Protein AF-A0A1G7ST72-F1 (afdb_monomer)

Sequence (116 aa):
MDDIKKYEIEKYKKDFSEGGLMNKLAKYAKTAGRELVENVLVLWYAFPEASAADKAIIMGAIGYFISPLDVIPDLIPGLGYTDDFGVVAWAVARIRLNASDSAIEKAKRKADEFFS

pLDDT: mean 75.94, std 14.52, range [43.25, 95.31]

Secondary structure (DSSP, 8-state):
-HHHHHHHHHHHHHHTSHHHHHHHHHHHHHHH-HHHHHHHHHHHHHTTTS-HHHHHHHHHHHHHHH-HHHHSTTT-TT--SSSHHHHHHHHHHHHHHHS-HHHHHHHHHHHHHHH-

Foldseek 3Di:
DVVVVVVVVVVLVQCPDPVNLLVLCLVCVVVCDLVNQLLLQLLNLQLVVDDPVLVVLNSVLSVCVSCVPVVPPPPDDPDDDPCPVVSSVVSSVVSVVVGDPVSSVRSNVSSVVSVD

Radius of gyration: 14.62 Å; Cα contacts (8 Å, |Δi|>4): 74; chains: 1; bounding box: 32×40×37 Å

Nearest PDB structures (foldseek):
  8zld-assembly1_A  TM=3.211E-01  e=6.115E+00  Plasmodium falciparum

Mean predicted aligned error: 8.7 Å

Structure (mmCIF, N/CA/C/O backbone):
data_AF-A0A1G7ST72-F1
#
_entry.id 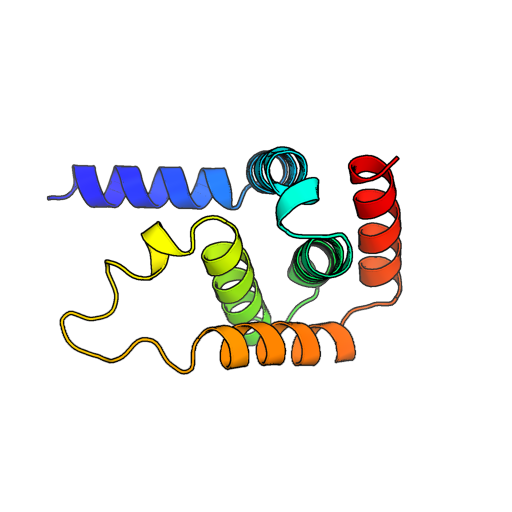  AF-A0A1G7ST72-F1
#
loop_
_atom_site.group_PDB
_atom_site.id
_atom_site.type_symbol
_atom_site.label_atom_id
_atom_site.label_alt_id
_atom_site.label_comp_id
_atom_site.label_asym_id
_atom_site.label_entity_id
_atom_site.label_seq_id
_atom_site.pdbx_PDB_ins_code
_atom_site.Cartn_x
_atom_site.Cartn_y
_atom_site.Cartn_z
_atom_site.occupancy
_atom_site.B_iso_or_equiv
_atom_site.auth_seq_id
_atom_site.auth_comp_id
_atom_site.auth_asym_id
_atom_site.auth_atom_id
_atom_site.pdbx_PDB_model_num
ATOM 1 N N . MET A 1 1 ? -5.959 28.594 -12.897 1.00 53.78 1 MET A N 1
ATOM 2 C CA . MET A 1 1 ? -5.801 27.252 -13.506 1.00 53.78 1 MET A CA 1
ATOM 3 C C . MET A 1 1 ? -4.545 26.558 -12.971 1.00 53.78 1 MET A C 1
ATOM 5 O O . MET A 1 1 ? -4.643 25.397 -12.602 1.00 53.78 1 MET A O 1
ATOM 9 N N . ASP A 1 2 ? -3.405 27.255 -12.852 1.00 62.62 2 ASP A N 1
ATOM 10 C CA . ASP A 1 2 ? -2.145 26.669 -12.347 1.00 62.62 2 ASP A CA 1
ATOM 11 C C . ASP A 1 2 ? -2.146 26.332 -10.845 1.00 62.62 2 ASP A C 1
ATOM 13 O O . ASP A 1 2 ? -1.551 25.336 -10.435 1.00 62.62 2 ASP A O 1
ATOM 17 N N . ASP A 1 3 ? -2.872 27.094 -10.022 1.00 63.56 3 ASP A N 1
ATOM 18 C CA . ASP A 1 3 ? -2.926 26.853 -8.571 1.00 63.56 3 ASP A CA 1
ATOM 19 C C . ASP A 1 3 ? -3.710 25.587 -8.190 1.00 63.56 3 ASP A C 1
ATOM 21 O O . ASP A 1 3 ? -3.362 24.918 -7.217 1.00 63.56 3 ASP A O 1
ATOM 25 N N . ILE A 1 4 ? -4.724 25.218 -8.985 1.00 61.50 4 ILE A N 1
ATOM 26 C CA . ILE A 1 4 ? -5.523 23.994 -8.787 1.00 61.50 4 ILE A CA 1
ATOM 27 C C . ILE A 1 4 ? -4.649 22.762 -9.049 1.00 61.50 4 ILE A C 1
ATOM 29 O O . ILE A 1 4 ? -4.524 21.903 -8.179 1.00 61.50 4 ILE A O 1
ATOM 33 N N . LYS A 1 5 ? -3.924 22.744 -10.178 1.00 57.66 5 LYS A N 1
ATOM 34 C CA . LYS A 1 5 ? -2.973 21.669 -10.504 1.00 57.66 5 LYS A CA 1
ATOM 35 C C . LYS A 1 5 ? -1.868 21.538 -9.457 1.00 57.66 5 LYS A C 1
ATOM 37 O O . LYS A 1 5 ? -1.460 20.433 -9.114 1.00 57.66 5 LYS A O 1
ATOM 42 N N . LYS A 1 6 ? -1.369 22.660 -8.929 1.00 66.06 6 LYS A N 1
ATOM 43 C CA . LYS A 1 6 ? -0.343 22.653 -7.879 1.00 66.06 6 LYS A CA 1
ATOM 44 C C . LYS A 1 6 ? -0.876 22.077 -6.566 1.00 66.06 6 LYS A C 1
ATOM 46 O O . LYS A 1 6 ? -0.184 21.280 -5.940 1.00 66.06 6 LYS A O 1
ATOM 51 N N . TYR A 1 7 ? -2.091 22.450 -6.165 1.00 67.00 7 TYR A N 1
ATOM 52 C CA . TYR A 1 7 ? -2.744 21.899 -4.977 1.00 67.00 7 TYR A CA 1
ATOM 53 C C . TYR A 1 7 ? -2.947 20.384 -5.091 1.00 67.00 7 TYR A C 1
ATOM 55 O O . TYR A 1 7 ? -2.612 19.652 -4.161 1.00 67.00 7 TYR A O 1
ATOM 63 N N . GLU A 1 8 ? -3.423 19.909 -6.243 1.00 57.81 8 GLU A N 1
ATOM 64 C CA . GLU A 1 8 ? -3.586 18.481 -6.520 1.00 57.81 8 GLU A CA 1
ATOM 65 C C . GLU A 1 8 ? -2.250 17.745 -6.456 1.00 57.81 8 GLU A C 1
ATOM 67 O O . GLU A 1 8 ? -2.143 16.768 -5.725 1.00 57.81 8 GLU A O 1
ATOM 72 N N . ILE A 1 9 ? -1.201 18.242 -7.119 1.00 64.62 9 ILE A N 1
ATOM 73 C CA . ILE A 1 9 ? 0.131 17.616 -7.095 1.00 64.62 9 ILE A CA 1
ATOM 74 C C . ILE A 1 9 ? 0.688 17.530 -5.668 1.00 64.62 9 ILE A C 1
ATOM 76 O O . ILE A 1 9 ? 1.225 16.494 -5.279 1.00 64.62 9 ILE A O 1
ATOM 80 N N . GLU A 1 10 ? 0.570 18.591 -4.872 1.00 70.31 10 GLU A N 1
ATOM 81 C CA . GLU A 1 10 ? 1.058 18.594 -3.488 1.00 70.31 10 GLU A CA 1
ATOM 82 C C . GLU A 1 10 ? 0.228 17.670 -2.582 1.00 70.31 10 GLU A C 1
ATOM 84 O O . GLU A 1 10 ? 0.790 16.954 -1.748 1.00 70.31 10 GLU A O 1
ATOM 89 N N . LYS A 1 11 ? -1.094 17.606 -2.785 1.00 63.84 11 LYS A N 1
ATOM 90 C CA . LYS A 1 11 ? -1.978 16.641 -2.115 1.00 63.84 11 LYS A CA 1
ATOM 91 C C . LYS A 1 11 ? -1.607 15.204 -2.494 1.00 63.84 11 LYS A C 1
ATOM 93 O O . LYS A 1 11 ? -1.413 14.385 -1.599 1.00 63.84 11 LYS A O 1
ATOM 98 N N . TYR A 1 12 ? -1.412 14.922 -3.782 1.00 61.16 12 TYR A N 1
ATOM 99 C CA . TYR A 1 12 ? -0.981 13.618 -4.287 1.00 61.16 12 TYR A CA 1
ATOM 100 C C . TYR A 1 12 ? 0.373 13.209 -3.704 1.00 61.16 12 TYR A C 1
ATOM 102 O O . TYR A 1 12 ? 0.495 12.105 -3.185 1.00 61.16 12 TYR A O 1
ATOM 110 N N . LYS A 1 13 ? 1.377 14.096 -3.700 1.00 66.44 13 LYS A N 1
ATOM 111 C CA . LYS A 1 13 ? 2.691 13.823 -3.087 1.00 66.44 13 LYS A CA 1
ATOM 112 C C . LYS A 1 13 ? 2.589 13.529 -1.593 1.00 66.44 13 LYS A C 1
ATOM 114 O O . LYS A 1 13 ? 3.262 12.631 -1.097 1.00 66.44 13 LYS A O 1
ATOM 119 N N . LYS A 1 14 ? 1.764 14.289 -0.868 1.00 64.94 14 LYS A N 1
ATOM 120 C CA . LYS A 1 14 ? 1.550 14.089 0.569 1.00 64.94 14 LYS A CA 1
ATOM 121 C C . LYS A 1 14 ? 0.865 12.754 0.844 1.00 64.94 14 LYS A C 1
ATOM 123 O O . LYS A 1 14 ? 1.277 12.041 1.756 1.00 64.94 14 LYS A O 1
ATOM 128 N N . ASP A 1 15 ? -0.147 12.412 0.059 1.00 62.69 15 ASP A N 1
ATOM 129 C CA . ASP A 1 15 ? -0.885 11.158 0.190 1.00 62.69 15 ASP A CA 1
ATOM 130 C C . ASP A 1 15 ? -0.028 9.940 -0.195 1.00 62.69 15 ASP A C 1
ATOM 132 O O . ASP A 1 15 ? -0.134 8.900 0.448 1.00 62.69 15 ASP A O 1
ATOM 136 N N . PHE A 1 16 ? 0.888 10.102 -1.155 1.00 66.12 16 PHE A N 1
ATOM 137 C CA . PHE A 1 16 ? 1.909 9.114 -1.529 1.00 66.12 16 PHE A CA 1
ATOM 138 C C . PHE A 1 16 ? 3.173 9.131 -0.661 1.00 66.12 16 PHE A C 1
ATOM 140 O O . PHE A 1 16 ? 4.132 8.419 -0.957 1.00 66.12 16 PHE A O 1
ATOM 147 N N . SER A 1 17 ? 3.205 9.919 0.416 1.00 79.62 17 SER A N 1
ATOM 148 C CA . SER A 1 17 ? 4.258 9.796 1.423 1.00 79.62 17 SER A CA 1
ATOM 149 C C . SER A 1 17 ? 3.979 8.599 2.330 1.00 79.62 17 SER A C 1
ATOM 151 O O . SER A 1 17 ? 2.821 8.259 2.578 1.00 79.62 17 SER A O 1
ATOM 153 N N . GLU A 1 18 ? 5.033 8.001 2.889 1.00 79.75 18 GLU A N 1
ATOM 154 C CA . GLU A 1 18 ? 4.890 6.896 3.843 1.00 79.75 18 GLU A CA 1
ATOM 155 C C . GLU A 1 18 ? 3.937 7.268 4.987 1.00 79.75 18 GLU A C 1
ATOM 157 O O . GLU A 1 18 ? 2.972 6.559 5.260 1.00 79.75 18 GLU A O 1
ATOM 162 N N . GLY A 1 19 ? 4.132 8.438 5.602 1.00 84.31 19 GLY A N 1
ATOM 163 C CA . GLY A 1 19 ? 3.268 8.908 6.685 1.00 84.31 19 GLY A CA 1
ATOM 164 C C . GLY A 1 19 ? 1.818 9.151 6.252 1.00 84.31 19 G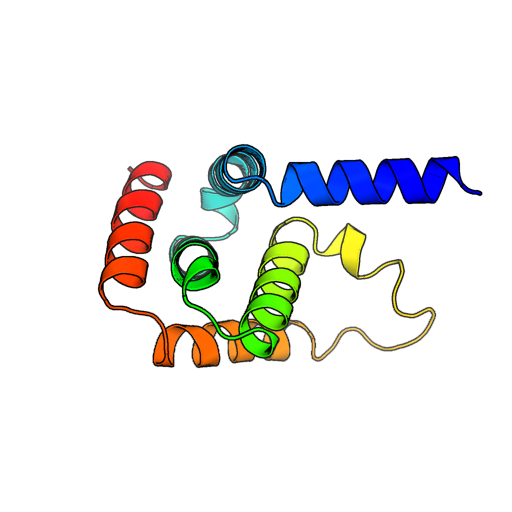LY A C 1
ATOM 165 O O . GLY A 1 19 ? 0.894 8.836 6.999 1.00 84.31 19 GLY A O 1
ATOM 166 N N . GLY A 1 20 ? 1.597 9.684 5.047 1.00 84.50 20 GLY A N 1
ATOM 167 C CA . GLY A 1 20 ? 0.258 9.929 4.502 1.00 84.50 20 GLY A CA 1
ATOM 168 C C . GLY A 1 20 ? -0.524 8.637 4.278 1.00 84.50 20 GLY A C 1
ATOM 169 O O . GLY A 1 20 ? -1.649 8.502 4.773 1.00 84.50 20 GLY A O 1
ATOM 170 N N . LEU A 1 21 ? 0.100 7.668 3.606 1.00 86.31 21 LEU A N 1
ATOM 171 C CA . LEU A 1 21 ? -0.487 6.355 3.361 1.00 86.31 21 LEU A CA 1
ATOM 172 C C . LEU A 1 21 ? -0.783 5.622 4.675 1.00 86.31 21 LEU A C 1
ATOM 174 O O . LEU A 1 21 ? -1.903 5.150 4.862 1.00 86.31 21 LEU A O 1
ATOM 178 N N . MET A 1 22 ? 0.174 5.570 5.609 1.00 90.19 22 MET A N 1
ATOM 179 C CA . MET A 1 22 ? -0.014 4.872 6.889 1.00 90.19 22 MET A CA 1
ATOM 180 C C . MET A 1 22 ? -1.137 5.499 7.721 1.00 90.19 22 MET A C 1
ATOM 182 O O . MET A 1 22 ? -1.943 4.773 8.297 1.00 90.19 22 MET A O 1
ATOM 186 N N . ASN A 1 23 ? -1.256 6.831 7.730 1.00 88.06 23 ASN A N 1
ATOM 187 C CA . ASN A 1 23 ? -2.354 7.519 8.412 1.00 88.06 23 ASN A CA 1
ATOM 188 C C . ASN A 1 23 ? -3.721 7.195 7.792 1.00 88.06 23 ASN A C 1
ATOM 190 O O . ASN A 1 23 ? -4.695 6.994 8.519 1.00 88.06 23 ASN A O 1
ATOM 194 N N . LYS A 1 24 ? -3.816 7.129 6.456 1.00 84.19 24 LYS A N 1
ATOM 195 C CA . LYS A 1 24 ? -5.063 6.747 5.775 1.00 84.19 24 LYS A CA 1
ATOM 196 C C . LYS A 1 24 ? -5.408 5.282 6.024 1.00 84.19 24 LYS A C 1
ATOM 198 O O . LYS A 1 24 ? -6.556 4.995 6.353 1.00 84.19 24 LYS A O 1
ATOM 203 N N . LEU A 1 25 ? -4.429 4.382 5.939 1.00 87.88 25 LEU A N 1
ATOM 204 C CA . LEU A 1 25 ? -4.620 2.972 6.269 1.00 87.88 25 LEU A CA 1
ATOM 205 C C . LEU A 1 25 ? -5.097 2.814 7.709 1.00 87.88 25 LEU A C 1
ATOM 207 O O . LEU A 1 25 ? -6.145 2.225 7.909 1.00 87.88 25 LEU A O 1
ATOM 211 N N . ALA A 1 26 ? -4.432 3.420 8.693 1.00 88.62 26 ALA A N 1
ATOM 212 C CA . ALA A 1 26 ? -4.862 3.360 10.090 1.00 88.62 26 ALA A CA 1
ATOM 213 C C . ALA A 1 26 ? -6.296 3.889 10.287 1.00 88.62 26 ALA A C 1
ATOM 215 O O . ALA A 1 26 ? -7.091 3.291 11.011 1.00 88.62 26 ALA A O 1
ATOM 216 N N . LYS A 1 27 ? -6.657 4.984 9.603 1.00 86.88 27 LYS A N 1
ATOM 217 C CA . LYS A 1 27 ? -7.996 5.583 9.686 1.00 86.88 27 LYS A CA 1
ATOM 218 C C . LYS A 1 27 ? -9.089 4.689 9.091 1.00 86.88 27 LYS A C 1
ATOM 220 O O . LYS A 1 27 ? -10.192 4.651 9.631 1.00 86.88 27 LYS A O 1
ATOM 225 N N . TYR A 1 28 ? -8.805 4.007 7.983 1.00 83.31 28 TYR A N 1
ATOM 226 C CA . TYR A 1 28 ? -9.799 3.234 7.232 1.00 83.31 28 TYR A CA 1
ATOM 227 C C . TYR A 1 28 ? -9.651 1.715 7.381 1.00 83.31 28 TYR A C 1
ATOM 229 O O . TYR A 1 28 ? -10.487 0.987 6.853 1.00 83.31 28 TYR A O 1
ATOM 237 N N . ALA 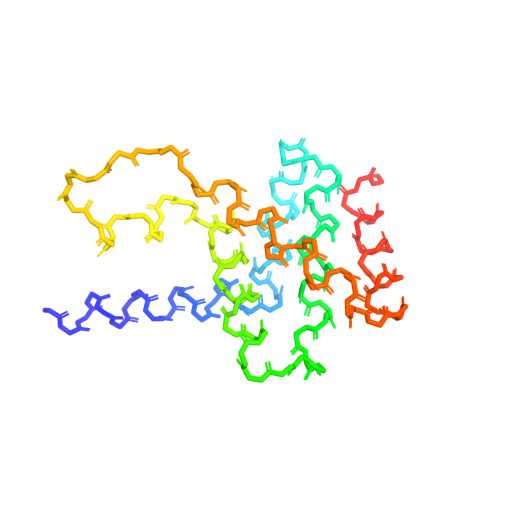A 1 29 ? -8.656 1.222 8.125 1.00 84.69 29 ALA A N 1
ATOM 238 C CA . ALA A 1 29 ? -8.306 -0.196 8.216 1.00 84.69 29 ALA A CA 1
ATOM 239 C C . ALA A 1 29 ? -9.497 -1.075 8.603 1.00 84.69 29 ALA A C 1
ATOM 241 O O . ALA A 1 29 ? -9.772 -2.074 7.941 1.00 84.69 29 ALA A O 1
ATOM 242 N N . LYS A 1 30 ? -10.260 -0.668 9.625 1.00 83.88 30 LYS A N 1
ATOM 243 C CA . LYS A 1 30 ? -11.438 -1.417 10.088 1.00 83.88 30 LYS A CA 1
ATOM 244 C C . LYS A 1 30 ? -12.526 -1.541 9.019 1.00 83.88 30 LYS A C 1
ATOM 246 O O . LYS A 1 30 ? -13.160 -2.584 8.933 1.00 83.88 30 LYS A O 1
ATOM 251 N N . THR A 1 31 ? -12.724 -0.502 8.209 1.00 81.94 31 THR A N 1
ATOM 252 C CA . THR A 1 31 ? -13.729 -0.486 7.135 1.00 81.94 31 THR A CA 1
ATOM 253 C C . THR A 1 31 ? -13.239 -1.222 5.889 1.00 81.94 31 THR A C 1
ATOM 255 O O . THR A 1 31 ? -14.008 -1.940 5.262 1.00 81.94 31 THR A O 1
ATOM 258 N N . ALA A 1 32 ? -11.964 -1.051 5.535 1.00 80.88 32 ALA A N 1
ATOM 259 C CA . ALA A 1 32 ? -11.331 -1.683 4.379 1.00 80.88 32 ALA A CA 1
ATOM 260 C C . ALA A 1 32 ? -11.130 -3.197 4.567 1.00 80.88 32 ALA A C 1
ATOM 262 O O . ALA A 1 32 ? -11.129 -3.947 3.595 1.00 80.88 32 ALA A O 1
ATOM 263 N N . GLY A 1 33 ? -10.966 -3.643 5.813 1.00 86.31 33 GLY A N 1
ATOM 264 C CA . GLY A 1 33 ? -10.674 -5.029 6.147 1.00 86.31 33 GLY A CA 1
ATOM 265 C C . GLY A 1 33 ? -9.188 -5.368 6.018 1.00 86.31 33 GLY A C 1
ATOM 266 O O . GLY A 1 33 ? -8.425 -4.740 5.279 1.00 86.31 33 GLY A O 1
ATOM 267 N N . ARG A 1 34 ? -8.772 -6.390 6.771 1.00 88.56 34 ARG A N 1
ATOM 268 C CA . ARG A 1 34 ? -7.363 -6.782 6.906 1.00 88.56 34 ARG A CA 1
ATOM 269 C C . ARG A 1 34 ? -6.714 -7.149 5.577 1.00 88.56 34 ARG A C 1
ATOM 271 O O . ARG A 1 34 ? -5.616 -6.686 5.293 1.00 88.56 34 ARG A O 1
ATOM 278 N N . GLU A 1 35 ? -7.400 -7.937 4.759 1.00 85.44 35 GLU A N 1
ATOM 279 C CA . GLU A 1 35 ? -6.865 -8.410 3.481 1.00 85.44 35 GLU A CA 1
ATOM 280 C C . GLU A 1 35 ? -6.520 -7.253 2.534 1.00 85.44 35 GLU A C 1
ATOM 282 O O . GLU A 1 35 ? -5.437 -7.225 1.950 1.00 85.44 35 GLU A O 1
ATOM 287 N N . LEU A 1 36 ? -7.410 -6.263 2.419 1.00 83.38 36 LEU A N 1
ATOM 288 C CA . LEU A 1 36 ? -7.193 -5.106 1.557 1.00 83.38 36 LEU A CA 1
ATOM 289 C C . LEU A 1 36 ? -6.057 -4.217 2.078 1.00 83.38 36 LEU A C 1
ATOM 291 O O . LEU A 1 36 ? -5.219 -3.770 1.298 1.00 83.38 36 LEU A O 1
ATOM 295 N N . VAL A 1 37 ? -5.987 -4.001 3.392 1.00 88.81 37 VAL A N 1
ATOM 296 C CA . VAL A 1 37 ? -4.882 -3.261 4.020 1.00 88.81 37 VAL A CA 1
ATOM 297 C C . VAL A 1 37 ? -3.543 -3.956 3.772 1.00 88.81 37 VAL A C 1
ATOM 299 O O . VAL A 1 37 ? -2.582 -3.306 3.365 1.00 88.81 37 VAL A O 1
ATOM 302 N N . GLU A 1 38 ? -3.480 -5.277 3.945 1.00 90.56 38 GLU A N 1
ATOM 303 C CA . GLU A 1 38 ? -2.282 -6.061 3.640 1.00 90.56 38 GLU A CA 1
ATOM 304 C C . GLU A 1 38 ? -1.898 -5.971 2.162 1.00 90.56 38 GLU A C 1
ATOM 306 O O . GLU A 1 38 ? -0.721 -5.807 1.857 1.00 90.56 38 GLU A O 1
ATOM 311 N N . ASN A 1 39 ? -2.863 -6.034 1.240 1.00 88.12 39 ASN A N 1
ATOM 312 C CA . ASN A 1 39 ? -2.611 -5.863 -0.193 1.00 88.12 39 ASN A CA 1
ATOM 313 C C . ASN A 1 39 ? -1.921 -4.533 -0.494 1.00 88.12 39 ASN A C 1
ATOM 315 O O . ASN A 1 39 ? -0.891 -4.508 -1.166 1.00 88.12 39 ASN A O 1
ATOM 319 N N . VAL A 1 40 ? -2.458 -3.436 0.039 1.00 89.25 40 VAL A N 1
ATOM 320 C CA . VAL A 1 40 ? -1.900 -2.091 -0.156 1.00 89.25 40 VAL A CA 1
ATOM 321 C C . VAL A 1 40 ? -0.498 -1.982 0.447 1.00 89.25 40 VAL A C 1
ATOM 323 O O . VAL A 1 40 ? 0.395 -1.405 -0.171 1.00 89.25 40 VAL A O 1
ATOM 326 N N . LEU A 1 41 ? -0.270 -2.585 1.616 1.00 92.31 41 LEU A N 1
ATOM 327 C CA . LEU A 1 41 ? 1.049 -2.626 2.248 1.00 92.31 41 LEU A CA 1
ATOM 328 C C . LEU A 1 41 ? 2.059 -3.460 1.446 1.00 92.31 41 LEU A C 1
ATOM 330 O O . LEU A 1 41 ? 3.211 -3.050 1.327 1.00 92.31 41 LEU A O 1
ATOM 334 N N . VAL A 1 42 ? 1.649 -4.589 0.856 1.00 92.31 42 VAL A N 1
ATOM 335 C CA . VAL A 1 42 ? 2.520 -5.377 -0.034 1.00 92.31 42 VAL A CA 1
ATOM 336 C C . VAL A 1 42 ? 2.938 -4.541 -1.238 1.00 92.31 42 VAL A C 1
ATOM 338 O O . VAL A 1 42 ? 4.126 -4.480 -1.545 1.00 92.31 42 VAL A O 1
ATOM 341 N N . LEU A 1 43 ? 1.988 -3.861 -1.887 1.00 89.94 43 LEU A N 1
ATOM 342 C CA . LEU A 1 43 ? 2.283 -2.966 -3.007 1.00 89.94 43 LEU A CA 1
ATOM 343 C C . LEU A 1 43 ? 3.280 -1.873 -2.600 1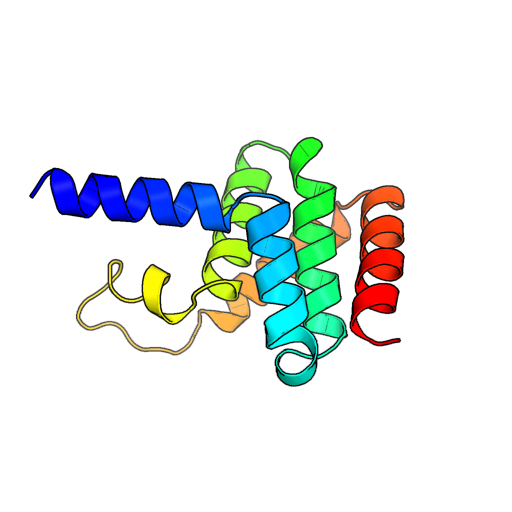.00 89.94 43 LEU A C 1
ATOM 345 O O . LEU A 1 43 ? 4.256 -1.631 -3.309 1.00 89.94 43 LEU A O 1
ATOM 349 N N . TRP A 1 44 ? 3.065 -1.252 -1.438 1.00 91.31 44 TRP A N 1
ATOM 350 C CA . TRP A 1 44 ? 3.944 -0.213 -0.906 1.00 91.31 44 TRP A CA 1
ATOM 351 C C . TRP A 1 44 ? 5.369 -0.720 -0.662 1.00 91.31 44 TRP A C 1
ATOM 353 O O . TRP A 1 44 ? 6.333 -0.096 -1.100 1.00 91.31 44 TRP A O 1
ATOM 363 N N . TYR A 1 45 ? 5.522 -1.871 -0.005 1.00 92.00 45 TYR A N 1
ATOM 364 C CA . TYR A 1 45 ? 6.844 -2.417 0.302 1.00 92.00 45 TYR A CA 1
ATOM 365 C C . TYR A 1 45 ? 7.549 -3.038 -0.908 1.00 92.00 45 TYR A C 1
ATOM 367 O O . TYR A 1 45 ? 8.777 -3.083 -0.912 1.00 92.00 45 TYR A O 1
ATOM 375 N N . ALA A 1 46 ? 6.811 -3.470 -1.933 1.00 90.38 46 ALA A N 1
ATOM 376 C CA . ALA A 1 46 ? 7.376 -3.930 -3.202 1.00 90.38 46 ALA A CA 1
ATOM 377 C C . ALA A 1 46 ? 7.805 -2.768 -4.119 1.00 90.38 46 ALA A C 1
ATOM 379 O O . ALA A 1 46 ? 8.659 -2.948 -4.987 1.00 90.38 46 ALA A O 1
ATOM 380 N N . PHE A 1 47 ? 7.249 -1.565 -3.923 1.00 89.25 47 PHE A N 1
ATOM 381 C CA . PHE A 1 47 ? 7.496 -0.399 -4.774 1.00 89.25 47 PHE A CA 1
ATOM 382 C C . PHE A 1 47 ? 8.981 -0.079 -5.023 1.00 89.25 47 PHE A C 1
ATOM 384 O O . PHE A 1 47 ? 9.312 0.191 -6.174 1.00 89.25 47 PHE A O 1
ATOM 391 N N . PRO A 1 48 ? 9.907 -0.110 -4.041 1.00 87.50 48 PRO A N 1
ATOM 392 C CA . PRO A 1 48 ? 11.306 0.259 -4.281 1.00 87.50 48 PRO A CA 1
ATOM 393 C C . PRO A 1 48 ? 12.008 -0.646 -5.305 1.00 87.50 48 PRO A C 1
ATOM 395 O O . PRO A 1 48 ? 12.730 -0.149 -6.176 1.00 87.50 48 PRO A O 1
ATOM 398 N N . GLU A 1 49 ? 11.739 -1.950 -5.223 1.00 85.25 49 GLU A N 1
ATOM 399 C CA . GLU A 1 49 ? 12.364 -3.016 -6.021 1.00 85.25 49 GLU A CA 1
ATOM 400 C C . GLU A 1 49 ? 11.631 -3.268 -7.350 1.00 85.25 49 GLU A C 1
ATOM 402 O O . GLU A 1 49 ? 12.160 -3.925 -8.244 1.00 85.25 49 GLU A O 1
ATOM 407 N N . ALA A 1 50 ? 10.426 -2.715 -7.509 1.00 84.62 50 ALA A N 1
ATOM 408 C CA . ALA A 1 50 ? 9.590 -2.894 -8.685 1.00 84.62 50 ALA A CA 1
ATOM 409 C C . ALA A 1 50 ? 10.170 -2.238 -9.956 1.00 84.62 50 ALA A C 1
ATOM 411 O O . ALA A 1 50 ? 10.844 -1.195 -9.918 1.00 84.62 50 ALA A O 1
ATOM 412 N N . SER A 1 51 ? 9.843 -2.831 -11.111 1.00 86.00 51 SER A N 1
ATOM 413 C CA . SER A 1 51 ? 10.151 -2.264 -12.428 1.00 86.00 51 SER A CA 1
ATOM 414 C C . SER A 1 51 ? 9.437 -0.921 -12.634 1.00 86.00 51 SER A C 1
ATOM 416 O O . SER A 1 51 ? 8.467 -0.607 -11.946 1.00 86.00 51 SER A O 1
ATOM 418 N N . ALA A 1 52 ? 9.875 -0.108 -13.600 1.00 81.56 52 ALA A N 1
ATOM 419 C CA . ALA A 1 52 ? 9.225 1.180 -13.873 1.00 81.56 52 ALA A CA 1
ATOM 420 C C . ALA A 1 52 ? 7.730 1.034 -14.231 1.00 81.56 52 ALA A C 1
ATOM 422 O O . ALA A 1 52 ? 6.909 1.837 -13.789 1.00 81.56 52 ALA A O 1
ATOM 423 N N . ALA A 1 53 ? 7.372 -0.016 -14.978 1.00 77.56 53 ALA A N 1
ATOM 424 C CA . ALA A 1 53 ? 5.983 -0.323 -15.312 1.00 77.56 53 ALA A CA 1
ATOM 425 C C . ALA A 1 53 ? 5.180 -0.734 -14.067 1.00 77.56 53 ALA A C 1
ATOM 427 O O . ALA A 1 53 ? 4.069 -0.256 -13.850 1.00 77.56 53 ALA A O 1
ATOM 428 N N . ASP A 1 54 ? 5.766 -1.570 -13.209 1.00 81.00 54 ASP A N 1
ATOM 429 C CA . ASP A 1 54 ? 5.115 -2.033 -11.983 1.00 81.00 54 ASP A CA 1
ATOM 430 C C . ASP A 1 54 ? 4.945 -0.907 -10.962 1.00 81.00 54 ASP A C 1
ATOM 432 O O . ASP A 1 54 ? 3.912 -0.831 -10.306 1.00 81.00 54 ASP A O 1
ATOM 436 N N . LYS A 1 55 ? 5.903 0.022 -10.878 1.00 83.12 55 LYS A N 1
ATOM 437 C CA . LYS A 1 55 ? 5.796 1.242 -10.064 1.00 83.12 55 LYS A CA 1
ATOM 438 C C . LYS A 1 55 ? 4.591 2.086 -10.467 1.00 83.12 55 LYS A C 1
ATOM 440 O O . LYS A 1 55 ? 3.850 2.528 -9.594 1.00 83.12 55 LYS A O 1
ATOM 445 N N . ALA A 1 56 ? 4.358 2.263 -11.768 1.00 80.94 56 ALA A N 1
ATOM 446 C CA . ALA A 1 56 ? 3.186 2.984 -12.260 1.00 80.94 56 ALA A CA 1
ATOM 447 C C . ALA A 1 56 ? 1.876 2.278 -11.866 1.00 80.94 56 ALA A C 1
ATOM 449 O O . ALA A 1 56 ? 0.941 2.926 -11.400 1.00 80.94 56 ALA A O 1
ATOM 450 N N . ILE A 1 57 ? 1.832 0.946 -11.975 1.00 81.06 57 ILE A N 1
ATOM 451 C CA . ILE A 1 57 ? 0.671 0.135 -11.578 1.00 81.06 57 ILE A CA 1
ATOM 452 C C . ILE A 1 57 ? 0.423 0.218 -10.065 1.00 81.06 57 ILE A C 1
ATOM 454 O O . ILE A 1 57 ? -0.709 0.434 -9.639 1.00 81.06 57 ILE A O 1
ATOM 458 N N . ILE A 1 58 ? 1.476 0.091 -9.253 1.00 84.69 58 ILE A N 1
ATOM 459 C CA . ILE A 1 58 ? 1.419 0.220 -7.791 1.00 84.69 58 ILE A CA 1
ATOM 460 C C . ILE A 1 58 ? 0.875 1.595 -7.401 1.00 84.69 58 ILE A C 1
ATOM 462 O O . ILE A 1 58 ? -0.026 1.682 -6.570 1.00 84.69 58 ILE A O 1
ATOM 466 N N . MET A 1 59 ? 1.379 2.666 -8.019 1.00 82.75 59 MET A N 1
ATOM 467 C CA . MET A 1 59 ? 0.875 4.015 -7.769 1.00 82.75 59 MET A CA 1
ATOM 468 C C . MET A 1 59 ? -0.590 4.160 -8.191 1.00 82.75 59 MET A C 1
ATOM 470 O O . MET A 1 59 ? -1.375 4.725 -7.441 1.00 82.75 59 MET A O 1
ATOM 474 N N . GLY A 1 60 ? -1.010 3.594 -9.322 1.00 79.38 60 GLY A N 1
ATOM 475 C CA . GLY A 1 60 ? -2.428 3.578 -9.698 1.00 79.38 60 GLY A CA 1
ATOM 476 C C . GLY A 1 60 ? -3.306 2.890 -8.645 1.00 79.38 60 GLY A C 1
ATOM 477 O O . GLY A 1 60 ? -4.289 3.463 -8.177 1.00 79.38 60 GLY A O 1
ATOM 478 N N . ALA A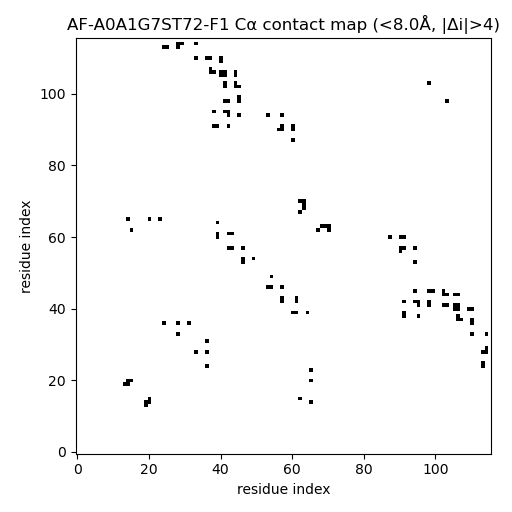 1 61 ? -2.908 1.692 -8.207 1.00 81.12 61 ALA A N 1
ATOM 479 C CA . ALA A 1 61 ? -3.658 0.895 -7.238 1.00 81.12 61 ALA A CA 1
ATOM 480 C C . ALA A 1 61 ? -3.719 1.542 -5.840 1.00 81.12 61 ALA A C 1
ATOM 482 O O . ALA A 1 61 ? -4.789 1.604 -5.234 1.00 81.12 61 ALA A O 1
ATOM 483 N N . ILE A 1 62 ? -2.596 2.068 -5.333 1.00 83.06 62 ILE A N 1
ATOM 484 C CA . ILE A 1 62 ? -2.554 2.785 -4.047 1.00 83.06 62 ILE A CA 1
ATOM 485 C C . ILE A 1 62 ? -3.356 4.089 -4.133 1.00 83.06 62 ILE A C 1
ATOM 487 O O . ILE A 1 62 ? -4.074 4.424 -3.194 1.00 83.06 62 ILE A O 1
ATOM 491 N N . GLY A 1 63 ? -3.275 4.811 -5.253 1.00 78.06 63 GLY A N 1
ATOM 492 C CA . GLY A 1 63 ? -3.996 6.067 -5.458 1.00 78.06 63 GLY A CA 1
ATOM 493 C C . GLY A 1 63 ? -5.507 5.857 -5.436 1.00 78.06 63 GLY A C 1
ATOM 494 O O . GLY A 1 63 ? -6.213 6.546 -4.698 1.00 78.06 63 GLY A O 1
ATOM 495 N N . TYR A 1 64 ? -5.984 4.837 -6.155 1.00 72.62 64 TYR A N 1
ATOM 496 C CA . TYR A 1 64 ? -7.389 4.431 -6.142 1.00 72.62 64 TYR A CA 1
ATOM 497 C C . TYR A 1 64 ? -7.859 4.012 -4.742 1.00 72.62 64 TYR A C 1
ATOM 499 O O . TYR A 1 64 ? -8.968 4.342 -4.337 1.00 72.62 64 TYR A O 1
ATOM 507 N N . PHE A 1 65 ? -7.013 3.333 -3.961 1.00 74.69 65 PHE A N 1
ATOM 508 C CA . PHE A 1 65 ? -7.335 2.979 -2.576 1.00 74.69 65 PHE A CA 1
ATOM 509 C C . PHE A 1 65 ? -7.446 4.209 -1.656 1.00 74.69 65 PHE A C 1
ATOM 511 O O . PHE A 1 65 ? -8.365 4.321 -0.847 1.00 74.69 65 PHE A O 1
ATOM 518 N N . ILE A 1 66 ? -6.490 5.131 -1.768 1.00 70.88 66 ILE A N 1
ATOM 519 C CA . ILE A 1 66 ? -6.364 6.332 -0.936 1.00 70.88 66 ILE A CA 1
ATOM 520 C C . ILE A 1 66 ? -7.514 7.314 -1.166 1.00 70.88 66 ILE A C 1
ATOM 522 O O . ILE A 1 66 ? -7.940 7.998 -0.228 1.00 70.88 66 ILE A O 1
ATOM 526 N N . SER A 1 67 ? -7.954 7.443 -2.415 1.00 67.62 67 SER A N 1
ATOM 527 C CA . SER A 1 67 ? -9.056 8.312 -2.788 1.00 67.62 67 SER A CA 1
ATOM 528 C C . SER A 1 67 ? -9.728 7.805 -4.064 1.00 67.62 67 SER A C 1
ATOM 530 O O . SER A 1 67 ? -9.457 8.318 -5.154 1.00 67.62 67 SER A O 1
ATOM 532 N N . PRO A 1 68 ? -10.639 6.822 -3.949 1.00 56.78 68 PRO A N 1
ATOM 533 C CA . PRO A 1 68 ? -11.370 6.328 -5.112 1.00 56.78 68 PRO A CA 1
ATOM 534 C C . PRO A 1 68 ? -12.155 7.469 -5.773 1.00 56.78 68 PRO A C 1
ATOM 536 O O . PRO A 1 68 ? -12.280 7.515 -6.987 1.00 56.78 68 PRO A O 1
ATOM 539 N N . LEU A 1 69 ? -12.596 8.458 -4.987 1.00 51.25 69 LEU A N 1
ATOM 540 C CA . LEU A 1 69 ? -13.312 9.635 -5.470 1.00 51.25 69 LEU A CA 1
ATOM 541 C C . LEU A 1 69 ? -12.433 10.784 -5.987 1.00 51.25 69 LEU A C 1
ATOM 543 O O . LEU A 1 69 ? -13.028 11.672 -6.566 1.00 51.25 69 LEU A O 1
ATOM 547 N N . ASP A 1 70 ? -11.106 10.837 -5.793 1.00 52.75 70 ASP A N 1
ATOM 548 C CA . ASP A 1 70 ? -10.252 11.893 -6.399 1.00 52.75 70 ASP A CA 1
ATOM 549 C C . ASP A 1 70 ? -9.563 11.420 -7.697 1.00 52.75 70 ASP A C 1
ATOM 551 O O . ASP A 1 70 ? -9.128 12.249 -8.487 1.00 52.75 70 ASP A O 1
ATOM 555 N N . VAL A 1 71 ? -9.455 10.105 -7.940 1.00 48.25 71 VAL A N 1
ATOM 556 C CA . VAL A 1 71 ? -8.859 9.550 -9.179 1.00 48.25 71 VAL A CA 1
ATOM 557 C C . VAL A 1 71 ? -9.907 9.390 -10.290 1.00 48.25 71 VAL A C 1
ATOM 559 O O . VAL A 1 71 ? -9.601 9.545 -11.468 1.00 48.25 71 VAL A O 1
ATOM 562 N N . ILE A 1 72 ? -11.161 9.115 -9.919 1.00 45.97 72 ILE A N 1
ATOM 563 C CA . ILE A 1 72 ? -12.300 8.968 -10.840 1.00 45.97 72 ILE A CA 1
ATOM 564 C C . ILE A 1 72 ? -12.773 10.293 -11.499 1.00 45.97 72 ILE A C 1
ATOM 566 O O . ILE A 1 72 ? -13.117 10.246 -12.681 1.00 45.97 72 ILE A O 1
ATOM 570 N N . PRO A 1 73 ? -12.811 11.471 -10.832 1.00 46.34 73 PRO A N 1
ATOM 571 C CA . PRO A 1 73 ? -13.425 12.682 -11.392 1.00 46.34 73 PRO A CA 1
ATOM 572 C C . PRO A 1 73 ? -12.700 13.249 -12.609 1.00 46.34 73 PRO A C 1
ATOM 574 O O . PRO A 1 73 ? -13.348 13.839 -13.470 1.00 46.34 73 PRO A O 1
ATOM 577 N N . ASP A 1 74 ? -11.381 13.057 -12.688 1.00 52.38 74 ASP A N 1
ATOM 578 C CA . ASP A 1 74 ? -10.560 13.629 -13.757 1.00 52.38 74 ASP A CA 1
ATOM 579 C C . ASP A 1 74 ? -10.509 12.759 -15.015 1.00 52.38 74 ASP A C 1
ATOM 581 O O . ASP A 1 74 ? -10.081 13.237 -16.068 1.00 52.38 74 ASP A O 1
ATOM 585 N N . LEU A 1 75 ? -10.929 11.488 -14.940 1.00 50.53 75 LEU A N 1
ATOM 586 C CA . LEU A 1 75 ? -10.694 10.555 -16.038 1.00 50.53 75 LEU A CA 1
ATOM 587 C C . LEU A 1 75 ? -11.816 10.514 -17.078 1.00 50.53 75 LEU A C 1
ATOM 589 O O . LEU A 1 75 ? -11.466 10.502 -18.256 1.00 50.53 75 LEU A O 1
ATOM 593 N N . ILE A 1 76 ? -13.123 10.504 -16.752 1.00 47.72 76 ILE A N 1
ATOM 594 C CA . ILE A 1 76 ? -14.144 10.386 -17.821 1.00 47.72 76 ILE A CA 1
ATOM 595 C C . ILE A 1 76 ? -15.539 10.950 -17.464 1.00 47.72 76 ILE A C 1
ATOM 597 O O . ILE A 1 76 ? -16.262 10.353 -16.665 1.00 47.72 76 ILE A O 1
ATOM 601 N N . PRO A 1 77 ? -16.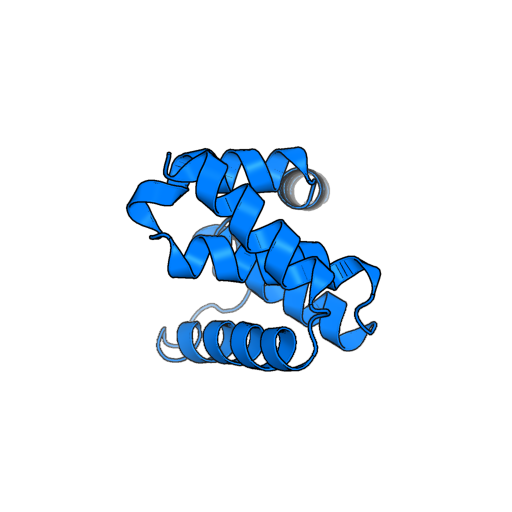030 12.000 -18.155 1.00 43.94 77 PRO A N 1
ATOM 602 C CA . PRO A 1 77 ? -17.461 12.273 -18.248 1.00 43.94 77 PRO A CA 1
ATOM 603 C C . PRO A 1 77 ? -18.125 11.239 -19.179 1.00 43.94 77 PRO A C 1
ATOM 605 O O . PRO A 1 77 ? -17.919 11.274 -20.391 1.00 43.94 77 PRO A O 1
ATOM 608 N N . GLY A 1 78 ? -18.939 10.328 -18.634 1.00 60.25 78 GLY A N 1
ATOM 609 C CA . GLY A 1 78 ? -19.887 9.519 -19.421 1.00 60.25 78 GLY A CA 1
ATOM 610 C C . GLY A 1 78 ? -19.559 8.039 -19.684 1.00 60.25 78 GLY A C 1
ATOM 611 O O . GLY A 1 78 ? -20.266 7.436 -20.488 1.00 60.25 78 GLY A O 1
ATOM 612 N N . LEU A 1 79 ? -18.570 7.420 -19.024 1.00 51.34 79 LEU A N 1
ATOM 613 C CA . LEU A 1 79 ? -18.364 5.960 -19.094 1.00 51.34 79 LEU A CA 1
ATOM 614 C C . LEU A 1 79 ? -18.743 5.246 -17.787 1.00 51.34 79 LEU A C 1
ATOM 616 O O . LEU A 1 79 ? -18.528 5.760 -16.695 1.00 51.34 79 LEU A O 1
ATOM 620 N N . GLY A 1 80 ? -19.338 4.059 -17.939 1.00 45.72 80 GLY A N 1
ATOM 621 C CA . GLY A 1 80 ? -19.958 3.255 -16.887 1.00 45.72 80 GLY A CA 1
ATOM 622 C C . GLY A 1 80 ? -18.990 2.581 -15.905 1.00 45.72 80 GLY A C 1
ATOM 623 O O . GLY A 1 80 ? -17.929 2.088 -16.268 1.00 45.72 80 GLY A O 1
ATOM 624 N N . TYR A 1 81 ? -19.450 2.525 -14.658 1.00 51.59 81 TYR A N 1
ATOM 625 C CA . TYR A 1 81 ? -18.778 2.183 -13.399 1.00 51.59 81 TYR A CA 1
ATOM 626 C C . TYR A 1 81 ? -18.398 0.699 -13.160 1.00 51.59 81 TYR A C 1
ATOM 628 O O . TYR A 1 81 ? -18.353 0.269 -12.009 1.00 51.59 81 TYR A O 1
ATOM 636 N N . THR A 1 82 ? -18.170 -0.132 -14.183 1.00 43.25 82 THR A N 1
ATOM 637 C CA . THR A 1 82 ? -18.258 -1.604 -13.998 1.00 43.25 82 THR A CA 1
ATOM 638 C C . THR A 1 82 ? -16.988 -2.459 -14.118 1.00 43.25 82 THR A C 1
ATOM 640 O O . THR A 1 82 ? -17.138 -3.670 -14.003 1.00 43.25 82 THR A O 1
ATOM 643 N N . ASP A 1 83 ? -15.764 -1.922 -14.241 1.00 54.88 83 ASP A N 1
ATOM 644 C CA . ASP A 1 83 ? -14.555 -2.791 -14.305 1.00 54.88 83 ASP A CA 1
ATOM 645 C C . ASP A 1 83 ? -13.340 -2.382 -13.427 1.00 54.88 83 ASP A C 1
ATOM 647 O O . ASP A 1 83 ? -12.317 -3.066 -13.409 1.00 54.88 83 ASP A O 1
ATOM 651 N N . ASP A 1 84 ? -13.423 -1.317 -12.617 1.00 57.62 84 ASP A N 1
ATOM 652 C CA . ASP A 1 84 ? -12.241 -0.759 -11.920 1.00 57.62 84 ASP A CA 1
ATOM 653 C C . ASP A 1 84 ? -11.724 -1.607 -10.741 1.00 57.62 84 ASP A C 1
ATOM 655 O O . ASP A 1 84 ? -10.516 -1.696 -10.496 1.00 57.62 84 ASP A O 1
ATOM 659 N N . PHE A 1 85 ? -12.615 -2.301 -10.024 1.00 54.56 85 PHE A N 1
ATOM 660 C CA . PHE A 1 85 ? -12.201 -3.221 -8.956 1.00 54.56 85 PHE A CA 1
ATOM 661 C C . PHE A 1 85 ? -11.441 -4.434 -9.501 1.00 54.56 85 PHE A C 1
ATOM 663 O O . PHE A 1 85 ? -10.517 -4.913 -8.843 1.00 54.56 85 PHE A O 1
ATOM 670 N N . GLY A 1 86 ? -11.792 -4.903 -10.703 1.00 62.06 86 GLY A N 1
ATOM 671 C CA . GLY A 1 86 ? -11.096 -5.996 -11.378 1.00 62.06 86 GLY A CA 1
ATOM 672 C C . GLY A 1 86 ? -9.659 -5.618 -11.729 1.00 62.06 86 GLY A C 1
ATOM 673 O O . GLY A 1 86 ? -8.741 -6.397 -11.479 1.00 62.06 86 GLY A O 1
ATOM 674 N N . VAL A 1 87 ? -9.443 -4.392 -12.211 1.00 64.50 87 VAL A N 1
ATOM 675 C CA . VAL A 1 87 ? -8.111 -3.865 -12.546 1.00 64.50 87 VAL A CA 1
ATOM 676 C C . VAL A 1 87 ? -7.228 -3.725 -11.306 1.00 64.50 87 VAL A C 1
ATOM 678 O O . VAL A 1 87 ? -6.072 -4.151 -11.327 1.00 64.50 87 VAL A O 1
ATOM 681 N N . VAL A 1 88 ? -7.760 -3.188 -10.203 1.00 66.31 88 VAL A N 1
ATOM 682 C CA . VAL A 1 88 ? -7.012 -3.077 -8.937 1.00 66.31 88 VAL A CA 1
ATOM 683 C C . VAL A 1 88 ? -6.722 -4.457 -8.346 1.00 66.31 88 VAL A C 1
ATOM 685 O O . VAL A 1 88 ? -5.595 -4.713 -7.919 1.00 66.31 88 VAL A O 1
ATOM 688 N N . ALA A 1 89 ? -7.693 -5.374 -8.365 1.00 69.25 89 ALA A N 1
ATOM 689 C CA 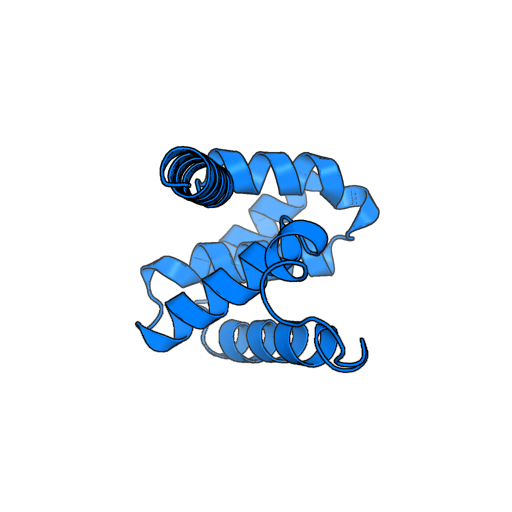. ALA A 1 89 ? -7.499 -6.747 -7.905 1.00 69.25 89 ALA A CA 1
ATOM 690 C C . ALA A 1 89 ? -6.449 -7.488 -8.749 1.00 69.25 89 ALA A C 1
ATOM 692 O O . ALA A 1 89 ? -5.570 -8.155 -8.201 1.00 69.25 89 ALA A O 1
ATOM 693 N N . TRP A 1 90 ? -6.483 -7.322 -10.073 1.00 77.19 90 TRP A N 1
ATOM 694 C CA . TRP A 1 90 ? -5.483 -7.871 -10.986 1.00 77.19 90 TRP A CA 1
ATOM 695 C C . TRP A 1 90 ? -4.095 -7.271 -10.744 1.00 77.19 90 TRP A C 1
ATOM 697 O O . TRP A 1 90 ? -3.113 -8.011 -10.687 1.00 77.19 90 TRP A O 1
ATOM 707 N N . ALA A 1 91 ? -4.000 -5.955 -10.540 1.00 72.44 91 ALA A N 1
ATOM 708 C CA . ALA A 1 91 ? -2.750 -5.275 -10.215 1.00 72.44 91 ALA A CA 1
ATOM 709 C C . ALA A 1 91 ? -2.150 -5.809 -8.908 1.00 72.44 91 ALA A C 1
ATOM 711 O O . ALA A 1 91 ? -0.978 -6.182 -8.869 1.00 72.44 91 ALA A O 1
ATOM 712 N N . VAL A 1 92 ? -2.966 -5.923 -7.858 1.00 73.94 92 VAL A N 1
ATOM 713 C CA . VAL A 1 92 ? -2.567 -6.522 -6.579 1.00 73.94 92 VAL A CA 1
ATOM 714 C C . VAL A 1 92 ? -2.084 -7.955 -6.769 1.00 73.94 92 VAL A C 1
ATOM 716 O O . VAL A 1 92 ? -1.010 -8.294 -6.277 1.00 73.94 92 VAL A O 1
ATOM 719 N N . ALA A 1 93 ? -2.830 -8.785 -7.500 1.00 79.62 93 ALA A N 1
ATOM 720 C CA . ALA A 1 93 ? -2.463 -10.176 -7.747 1.00 79.62 93 ALA A CA 1
ATOM 721 C C . ALA A 1 93 ? -1.136 -10.285 -8.514 1.00 79.62 93 ALA A C 1
ATOM 723 O O . ALA A 1 93 ? -0.237 -11.015 -8.100 1.00 79.62 93 ALA A O 1
ATOM 724 N N . ARG A 1 94 ? -0.977 -9.507 -9.590 1.00 78.69 94 ARG A N 1
ATOM 725 C CA . ARG A 1 94 ? 0.239 -9.474 -10.411 1.00 78.69 94 ARG A CA 1
ATOM 726 C C . ARG A 1 94 ? 1.462 -9.046 -9.606 1.00 78.69 94 ARG A C 1
ATOM 728 O O . ARG A 1 94 ? 2.522 -9.645 -9.760 1.00 78.69 94 ARG A O 1
ATOM 735 N N . ILE A 1 95 ? 1.330 -8.030 -8.754 1.00 76.88 95 ILE A N 1
ATOM 736 C CA . ILE A 1 95 ? 2.448 -7.569 -7.926 1.00 76.88 95 ILE A CA 1
ATOM 737 C C . ILE A 1 95 ? 2.722 -8.543 -6.783 1.00 76.88 95 ILE A C 1
ATOM 739 O O . ILE A 1 95 ? 3.883 -8.821 -6.527 1.00 76.88 95 ILE A O 1
ATOM 743 N N . ARG A 1 96 ? 1.703 -9.137 -6.147 1.00 75.75 96 ARG A N 1
ATOM 744 C CA . ARG A 1 96 ? 1.899 -10.171 -5.115 1.00 75.75 96 ARG A CA 1
ATOM 745 C C . ARG A 1 96 ? 2.684 -11.378 -5.624 1.00 75.75 96 ARG A C 1
ATOM 747 O O . ARG A 1 96 ? 3.492 -11.904 -4.872 1.00 75.75 96 ARG A O 1
ATOM 754 N N . LEU A 1 97 ? 2.486 -11.784 -6.879 1.00 74.88 97 LEU A N 1
ATOM 755 C CA . LEU A 1 97 ? 3.249 -12.879 -7.496 1.00 74.88 97 LEU A CA 1
ATOM 756 C C . LEU A 1 97 ? 4.741 -12.559 -7.666 1.00 74.88 97 LEU A C 1
ATOM 758 O O . LEU A 1 97 ? 5.557 -13.473 -7.681 1.00 74.88 97 LEU A O 1
ATOM 762 N N . ASN A 1 98 ? 5.084 -11.276 -7.791 1.00 77.12 98 ASN A N 1
ATOM 763 C CA . ASN A 1 98 ? 6.452 -10.805 -8.015 1.00 77.12 98 ASN A CA 1
ATOM 764 C C . ASN A 1 98 ? 7.048 -10.093 -6.788 1.00 77.12 98 ASN A C 1
ATOM 766 O O . ASN A 1 98 ? 8.177 -9.607 -6.851 1.00 77.12 98 ASN A O 1
ATOM 770 N N . ALA A 1 99 ? 6.293 -9.976 -5.695 1.00 82.69 99 ALA A N 1
ATOM 771 C CA . ALA A 1 99 ? 6.735 -9.313 -4.481 1.00 82.69 99 ALA A CA 1
ATOM 772 C C . ALA A 1 99 ? 7.732 -10.208 -3.743 1.00 82.69 99 ALA A C 1
ATOM 774 O O . ALA A 1 99 ? 7.530 -11.415 -3.625 1.00 82.69 99 ALA A O 1
ATOM 775 N N . SER A 1 100 ? 8.796 -9.607 -3.213 1.00 85.88 100 SER A N 1
ATOM 776 C CA . SER A 1 100 ? 9.754 -10.332 -2.385 1.00 85.88 100 SER A CA 1
ATOM 777 C C . SER A 1 100 ? 9.102 -10.799 -1.078 1.00 85.88 100 SER A C 1
ATOM 779 O O . SER A 1 100 ? 8.241 -10.114 -0.516 1.00 85.88 100 SER A O 1
ATOM 781 N N . ASP A 1 101 ? 9.557 -11.936 -0.543 1.00 88.69 101 ASP A N 1
ATOM 782 C CA . ASP A 1 101 ? 9.092 -12.448 0.757 1.00 88.69 101 ASP A CA 1
ATOM 783 C C . ASP A 1 101 ? 9.235 -11.388 1.861 1.00 88.69 101 ASP A C 1
ATOM 785 O O . ASP A 1 101 ? 8.364 -11.241 2.720 1.00 88.69 101 ASP A O 1
ATOM 789 N N . SER A 1 102 ? 10.287 -10.562 1.776 1.00 90.62 102 SER A N 1
ATOM 790 C CA . SER A 1 102 ? 10.506 -9.430 2.679 1.00 90.62 102 SER A CA 1
ATOM 791 C C . SER A 1 102 ? 9.382 -8.390 2.617 1.00 90.62 102 SER A C 1
ATOM 793 O O . SER A 1 102 ? 8.962 -7.883 3.660 1.00 90.62 102 SER A O 1
ATOM 795 N N . ALA A 1 103 ? 8.878 -8.057 1.424 1.00 90.38 103 ALA A N 1
ATOM 796 C CA . ALA A 1 103 ? 7.767 -7.119 1.272 1.00 90.38 103 ALA A CA 1
ATOM 797 C C . ALA A 1 103 ? 6.475 -7.685 1.879 1.00 90.38 103 ALA A C 1
ATOM 799 O O . ALA A 1 103 ? 5.750 -6.966 2.571 1.00 90.38 103 ALA A O 1
ATOM 800 N N . ILE A 1 104 ? 6.222 -8.982 1.685 1.00 90.81 104 ILE A N 1
ATOM 801 C CA . ILE A 1 104 ? 5.059 -9.681 2.246 1.00 90.81 104 ILE A CA 1
ATOM 802 C C . ILE A 1 104 ? 5.127 -9.720 3.776 1.00 90.81 104 ILE A C 1
ATOM 804 O O . ILE A 1 104 ? 4.136 -9.433 4.447 1.00 90.81 104 ILE A O 1
ATOM 808 N N . GLU A 1 105 ? 6.287 -10.036 4.348 1.00 93.94 105 GLU A N 1
ATOM 809 C CA . GLU A 1 105 ? 6.471 -10.095 5.799 1.00 93.94 105 GLU A CA 1
ATOM 810 C C . GLU A 1 105 ? 6.323 -8.714 6.454 1.00 93.94 105 GLU A C 1
ATOM 812 O O . GLU A 1 105 ? 5.603 -8.567 7.446 1.00 93.94 105 GLU A O 1
ATOM 817 N N . LYS A 1 106 ? 6.934 -7.676 5.864 1.00 94.38 106 LYS A N 1
ATOM 818 C CA . LYS A 1 106 ? 6.765 -6.284 6.316 1.00 94.38 106 LYS A CA 1
ATOM 819 C C . LYS A 1 106 ? 5.298 -5.861 6.276 1.00 94.38 106 LYS A C 1
ATOM 821 O O . LYS A 1 106 ? 4.831 -5.232 7.226 1.00 94.38 106 LYS A O 1
ATOM 826 N N . ALA A 1 107 ? 4.575 -6.233 5.219 1.00 93.69 107 ALA A N 1
ATOM 827 C CA . ALA A 1 107 ? 3.155 -5.933 5.080 1.00 93.69 107 ALA A CA 1
ATOM 828 C C . ALA A 1 107 ? 2.314 -6.594 6.174 1.00 93.69 107 ALA A C 1
ATOM 830 O O . ALA A 1 107 ? 1.514 -5.911 6.807 1.00 93.69 107 ALA A O 1
ATOM 831 N N . LYS A 1 108 ? 2.533 -7.886 6.443 1.00 93.94 108 LYS A N 1
ATOM 832 C CA . LYS A 1 108 ? 1.829 -8.618 7.507 1.00 93.94 108 LYS A CA 1
ATOM 833 C C . LYS A 1 108 ? 2.065 -7.992 8.875 1.00 93.94 108 LYS A C 1
ATOM 835 O O . LYS A 1 108 ? 1.104 -7.649 9.551 1.00 93.94 108 LYS A O 1
ATOM 840 N N . ARG A 1 109 ? 3.331 -7.748 9.237 1.00 95.31 109 ARG A N 1
ATOM 841 C CA . ARG A 1 109 ? 3.682 -7.126 10.522 1.00 95.31 109 ARG A CA 1
ATOM 842 C C . ARG A 1 109 ? 3.035 -5.753 10.680 1.00 95.31 109 ARG A C 1
ATOM 844 O O . ARG A 1 109 ? 2.506 -5.440 11.740 1.00 95.31 109 ARG A O 1
ATOM 851 N N . LYS A 1 110 ? 3.055 -4.936 9.622 1.00 94.25 110 LYS A N 1
ATOM 852 C CA . LYS A 1 110 ? 2.451 -3.604 9.672 1.00 94.25 110 LYS A CA 1
ATOM 853 C C . LYS A 1 110 ? 0.924 -3.659 9.735 1.00 94.25 110 LYS A C 1
ATOM 855 O O . LYS A 1 110 ? 0.318 -2.831 10.403 1.00 94.25 110 LYS A O 1
ATOM 860 N N . ALA A 1 111 ? 0.303 -4.630 9.069 1.00 93.56 111 ALA A N 1
ATOM 861 C CA . ALA A 1 111 ? -1.128 -4.862 9.193 1.00 93.56 111 ALA A CA 1
ATOM 862 C C . ALA A 1 111 ? -1.496 -5.317 10.608 1.00 93.56 111 ALA A C 1
ATOM 864 O O . ALA A 1 111 ? -2.460 -4.798 11.157 1.00 93.56 111 ALA A O 1
ATOM 865 N N . ASP A 1 112 ? -0.714 -6.204 11.231 1.00 94.38 112 ASP A N 1
ATOM 866 C CA . ASP A 1 112 ? -0.953 -6.619 12.615 1.00 94.38 112 ASP A CA 1
ATOM 867 C C . ASP A 1 112 ? -1.015 -5.404 13.552 1.00 94.38 112 ASP A C 1
ATOM 869 O O . ASP A 1 112 ? -1.940 -5.328 14.350 1.00 94.38 112 ASP A O 1
ATOM 873 N N . GLU A 1 113 ? -0.148 -4.395 13.388 1.00 93.06 113 GLU A N 1
ATOM 874 C CA . GLU A 1 113 ? -0.205 -3.132 14.156 1.00 93.06 113 GLU A CA 1
ATOM 875 C C . GLU A 1 113 ? -1.524 -2.348 13.983 1.00 93.06 113 GLU A C 1
ATOM 877 O O . GLU A 1 113 ? -1.920 -1.605 14.877 1.00 93.06 113 GLU A O 1
ATOM 882 N N . PHE A 1 114 ? -2.209 -2.470 12.842 1.00 89.31 114 PHE A N 1
ATOM 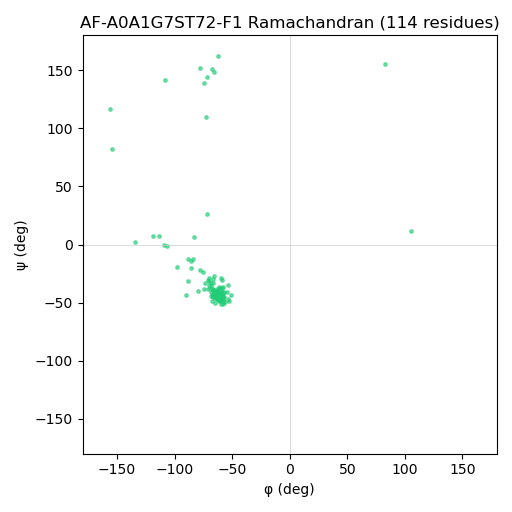883 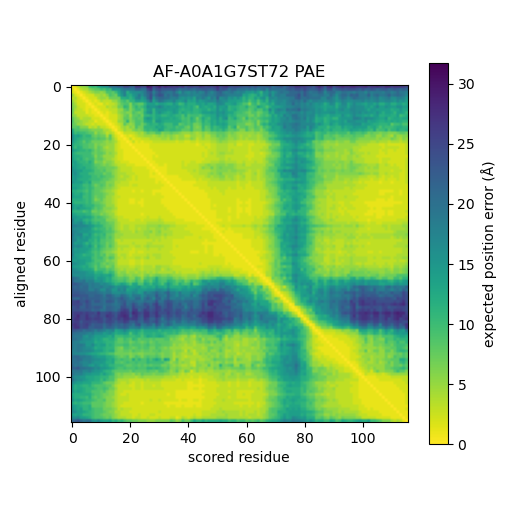C CA . PHE A 1 114 ? -3.479 -1.776 12.585 1.00 89.31 114 PHE A CA 1
ATOM 884 C C . PHE A 1 114 ? -4.710 -2.527 13.102 1.00 89.31 114 PHE A C 1
ATOM 886 O O . PHE A 1 114 ? -5.774 -1.920 13.254 1.00 89.31 114 PHE A O 1
ATOM 893 N N . PHE A 1 115 ? -4.585 -3.834 13.333 1.00 90.00 115 PHE A N 1
ATOM 894 C CA . PHE A 1 115 ? -5.685 -4.715 13.738 1.00 90.00 115 PHE A CA 1
ATOM 895 C C . PHE A 1 115 ? -5.472 -5.375 15.109 1.00 90.00 115 PHE A C 1
ATOM 897 O O . PHE A 1 115 ? -6.266 -6.245 15.475 1.00 90.00 115 PHE A O 1
ATOM 904 N N . SER A 1 116 ? -4.428 -4.979 15.842 1.00 83.38 116 SER A N 1
ATOM 905 C CA . SER A 1 116 ? -4.189 -5.385 17.234 1.00 83.38 116 SER A CA 1
ATOM 906 C C . SER A 1 116 ? -4.986 -4.564 18.245 1.00 83.38 116 SER A C 1
ATOM 908 O O . SER A 1 116 ? -5.491 -3.468 17.899 1.00 83.38 116 SER A O 1
#

Solvent-accessible surface area (backbone atoms only — not comparable to full-atom values): 6612 Å² total; per-residue (Å²): 118,68,66,60,55,50,52,50,52,52,50,50,52,46,48,71,31,73,71,37,41,52,52,51,46,61,72,39,31,84,80,63,31,68,68,54,48,28,49,52,35,27,44,59,55,28,41,84,82,41,53,78,70,52,37,54,50,40,50,52,43,49,46,39,71,78,32,55,76,71,59,52,74,80,71,58,95,88,71,83,95,80,60,64,68,58,53,42,52,48,49,50,52,59,46,60,74,71,42,50,70,66,20,50,51,53,12,50,58,56,39,47,71,66,74,108